Protein AF-A0A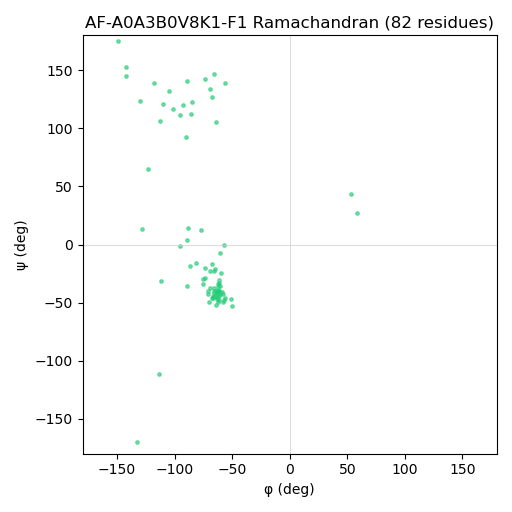3B0V8K1-F1 (afdb_monomer)

Structure (mmCIF, N/CA/C/O backbone):
data_AF-A0A3B0V8K1-F1
#
_entry.id   AF-A0A3B0V8K1-F1
#
loop_
_atom_site.group_PDB
_atom_site.id
_atom_site.type_symbol
_atom_site.label_atom_id
_atom_site.label_alt_id
_atom_site.label_comp_id
_atom_site.label_asym_id
_atom_site.label_entity_id
_atom_site.label_seq_id
_atom_site.pdbx_PDB_ins_code
_atom_site.Cartn_x
_atom_site.Cartn_y
_atom_site.Cartn_z
_atom_site.occupancy
_atom_site.B_iso_or_equiv
_atom_site.auth_seq_id
_atom_site.auth_comp_id
_atom_site.auth_asym_id
_atom_site.auth_atom_id
_atom_site.pdbx_PDB_model_num
ATOM 1 N N . MET A 1 1 ? 5.056 -1.664 6.346 1.00 83.44 1 MET A N 1
ATOM 2 C CA . MET A 1 1 ? 5.115 -0.835 7.575 1.00 83.44 1 MET A CA 1
ATOM 3 C C . MET A 1 1 ? 4.894 -1.643 8.859 1.00 83.44 1 MET A C 1
ATOM 5 O O . MET A 1 1 ? 5.811 -1.693 9.668 1.00 83.44 1 MET A O 1
ATOM 9 N N . PHE A 1 2 ? 3.757 -2.333 9.032 1.00 94.81 2 PHE A N 1
ATOM 10 C CA . PHE A 1 2 ? 3.455 -3.102 10.256 1.00 94.81 2 PHE A CA 1
ATOM 11 C C . PHE A 1 2 ? 4.582 -4.058 10.691 1.00 94.81 2 PHE A C 1
ATOM 13 O O . PHE A 1 2 ? 5.069 -3.963 11.813 1.00 94.81 2 PHE A O 1
ATOM 20 N N . CYS A 1 3 ? 5.058 -4.927 9.787 1.00 91.81 3 CYS A N 1
ATOM 21 C CA . CYS A 1 3 ? 6.108 -5.902 10.109 1.00 91.81 3 CYS A CA 1
ATOM 22 C C . CYS A 1 3 ? 7.425 -5.248 10.548 1.00 91.81 3 CYS A C 1
ATOM 24 O O . CYS A 1 3 ? 8.121 -5.799 11.391 1.00 91.81 3 CYS A O 1
ATOM 26 N N . ILE A 1 4 ? 7.758 -4.072 10.005 1.00 94.69 4 ILE A N 1
ATOM 27 C CA . ILE A 1 4 ? 8.988 -3.346 10.348 1.00 94.69 4 ILE A CA 1
ATOM 28 C C . ILE A 1 4 ? 8.879 -2.795 11.771 1.00 94.69 4 ILE A C 1
ATOM 30 O O . ILE A 1 4 ? 9.766 -3.038 12.585 1.00 94.69 4 ILE A O 1
ATOM 34 N N . ILE A 1 5 ? 7.773 -2.115 12.090 1.00 95.62 5 ILE A N 1
ATOM 35 C CA . ILE A 1 5 ? 7.554 -1.543 13.425 1.00 95.62 5 ILE A CA 1
ATOM 36 C C . ILE A 1 5 ? 7.478 -2.662 14.466 1.00 95.62 5 ILE A C 1
ATOM 38 O O . ILE A 1 5 ? 8.158 -2.590 15.483 1.00 95.62 5 ILE A O 1
ATOM 42 N N . ASN A 1 6 ? 6.742 -3.739 14.174 1.00 96.44 6 ASN A N 1
ATOM 43 C CA . ASN A 1 6 ? 6.629 -4.888 15.071 1.00 96.44 6 ASN A CA 1
ATOM 44 C C . ASN A 1 6 ? 7.977 -5.584 15.312 1.00 96.44 6 ASN A C 1
ATOM 46 O O . ASN A 1 6 ? 8.202 -6.104 16.398 1.00 96.44 6 ASN A O 1
ATOM 50 N N . ARG A 1 7 ? 8.865 -5.611 14.307 1.00 96.19 7 ARG A N 1
ATOM 51 C CA . ARG A 1 7 ? 10.188 -6.239 14.432 1.00 96.19 7 ARG A CA 1
ATOM 52 C C . ARG A 1 7 ? 11.171 -5.395 15.245 1.00 96.19 7 ARG A C 1
ATOM 54 O O . ARG A 1 7 ? 12.035 -5.967 15.893 1.00 96.19 7 ARG A O 1
ATOM 61 N N . ILE A 1 8 ? 11.091 -4.066 15.154 1.00 97.75 8 ILE A N 1
ATOM 62 C CA . ILE A 1 8 ? 12.034 -3.147 15.819 1.00 97.75 8 ILE A CA 1
ATOM 63 C C . ILE A 1 8 ? 11.560 -2.783 17.233 1.00 97.75 8 ILE A C 1
ATOM 65 O O . ILE A 1 8 ? 12.379 -2.629 18.132 1.00 97.75 8 ILE A O 1
ATOM 69 N N . TRP A 1 9 ? 10.248 -2.645 17.417 1.00 96.12 9 TRP A N 1
ATOM 70 C CA . TRP A 1 9 ? 9.613 -2.267 18.675 1.00 96.12 9 TRP A CA 1
ATOM 71 C C . TRP A 1 9 ? 8.786 -3.445 19.192 1.00 96.12 9 TRP A C 1
ATOM 73 O O . TRP A 1 9 ? 9.330 -4.477 19.573 1.00 96.12 9 TRP A O 1
ATOM 83 N N . ASN A 1 10 ? 7.463 -3.314 19.195 1.00 97.06 10 ASN A N 1
ATOM 84 C CA . ASN A 1 10 ? 6.542 -4.363 19.592 1.00 97.06 10 ASN A CA 1
ATOM 85 C C . ASN A 1 10 ? 5.221 -4.236 18.819 1.00 97.06 10 ASN A C 1
ATOM 87 O O . ASN A 1 10 ? 4.994 -3.296 18.047 1.00 97.06 10 ASN A O 1
ATOM 91 N N . ARG A 1 11 ? 4.337 -5.209 19.042 1.00 97.50 11 ARG A N 1
ATOM 92 C CA . ARG A 1 11 ? 3.038 -5.289 18.376 1.00 97.50 11 ARG A CA 1
ATOM 93 C C . ARG A 1 11 ? 2.125 -4.114 18.708 1.00 97.50 11 ARG A C 1
ATOM 95 O O . ARG A 1 11 ? 1.439 -3.637 17.812 1.00 97.50 11 ARG A O 1
ATOM 102 N N . GLU A 1 12 ? 2.105 -3.667 19.960 1.00 98.19 12 GLU A N 1
ATOM 103 C CA . GLU A 1 12 ? 1.239 -2.573 20.410 1.00 98.19 12 GLU A CA 1
ATOM 104 C C . GLU A 1 12 ? 1.583 -1.277 19.673 1.00 98.19 12 GLU A C 1
ATOM 106 O O . GLU A 1 12 ? 0.716 -0.680 19.037 1.00 98.19 12 GLU A O 1
ATOM 111 N N . THR A 1 13 ? 2.868 -0.917 19.627 1.00 97.62 13 THR A N 1
ATOM 112 C CA . THR A 1 13 ? 3.351 0.240 18.863 1.00 97.62 13 THR A CA 1
ATOM 113 C C . THR A 1 13 ? 3.010 0.121 17.376 1.00 97.62 13 THR A C 1
ATOM 115 O O . THR A 1 13 ? 2.606 1.105 16.758 1.00 97.62 13 THR A O 1
ATOM 118 N N . ALA A 1 14 ? 3.134 -1.075 16.790 1.00 97.56 14 ALA A N 1
ATOM 119 C CA . ALA A 1 14 ? 2.793 -1.298 15.387 1.00 97.56 14 ALA A CA 1
ATOM 120 C C . ALA A 1 14 ? 1.295 -1.117 15.110 1.00 97.56 14 ALA A C 1
ATOM 122 O O . ALA A 1 14 ? 0.941 -0.510 14.103 1.00 97.56 14 ALA A O 1
ATOM 123 N N . VAL A 1 15 ? 0.422 -1.618 15.987 1.00 97.75 15 VAL A N 1
ATOM 124 C CA . VAL A 1 15 ? -1.029 -1.437 15.855 1.00 97.75 15 VAL A CA 1
ATOM 125 C C . VAL A 1 15 ? -1.384 0.041 15.979 1.00 97.75 15 VAL A C 1
ATOM 127 O O . VAL A 1 15 ? -1.997 0.572 15.061 1.00 97.75 15 VAL A O 1
ATOM 130 N N . THR A 1 16 ? -0.935 0.721 17.037 1.00 98.06 16 THR A N 1
ATOM 131 C CA . THR A 1 16 ? -1.236 2.144 17.259 1.00 98.06 16 THR A CA 1
ATOM 132 C C . THR A 1 16 ? -0.791 3.005 16.080 1.00 98.06 16 THR A C 1
ATOM 134 O O . THR A 1 16 ? -1.584 3.781 15.556 1.00 98.06 16 THR A O 1
ATOM 137 N N . ALA A 1 17 ? 0.442 2.821 15.597 1.00 96.81 17 ALA A N 1
ATOM 138 C CA . ALA A 1 17 ? 0.963 3.605 14.480 1.00 96.81 17 ALA A CA 1
ATOM 139 C C . ALA A 1 17 ? 0.185 3.381 13.172 1.00 96.81 17 ALA A C 1
ATOM 141 O O . ALA A 1 17 ? -0.043 4.329 12.423 1.00 96.81 17 ALA A O 1
ATOM 142 N N . ILE A 1 18 ? -0.219 2.138 12.881 1.00 96.44 18 ILE A N 1
ATOM 143 C CA . ILE A 1 18 ? -1.002 1.842 11.676 1.00 96.44 18 ILE A CA 1
ATOM 144 C C . ILE A 1 18 ? -2.425 2.382 11.805 1.00 96.44 18 ILE A C 1
ATOM 146 O O . ILE A 1 18 ? -2.905 2.984 10.850 1.00 96.44 18 ILE A O 1
ATOM 150 N N . THR A 1 19 ? -3.074 2.237 12.962 1.00 96.94 19 THR A N 1
ATOM 151 C CA . THR A 1 19 ? -4.413 2.797 13.200 1.00 96.94 19 THR A CA 1
ATOM 152 C C . THR A 1 19 ? -4.417 4.310 13.001 1.00 96.94 19 THR A C 1
ATOM 154 O O . THR A 1 19 ? -5.206 4.805 12.207 1.00 96.94 19 THR A O 1
ATOM 157 N N . SER A 1 20 ? -3.467 5.033 13.604 1.00 96.62 20 SER A N 1
ATOM 158 C CA . SER A 1 20 ? -3.374 6.490 13.435 1.00 96.62 20 SER A CA 1
ATOM 159 C C . SER A 1 20 ? -3.140 6.922 11.985 1.00 96.62 20 SER A C 1
ATOM 161 O O . SER A 1 20 ? -3.576 7.994 11.581 1.00 96.62 20 SER A O 1
ATOM 163 N N . LEU A 1 21 ? -2.455 6.104 11.180 1.00 95.44 21 LEU A N 1
ATOM 164 C CA . LEU A 1 21 ? -2.294 6.385 9.754 1.00 95.44 21 LEU A CA 1
ATOM 165 C C . LEU A 1 21 ? -3.616 6.196 8.996 1.00 95.44 21 LEU A C 1
ATOM 167 O O . LEU A 1 21 ? -3.940 6.989 8.116 1.00 95.44 21 LEU A O 1
ATOM 171 N N . LEU A 1 22 ? -4.383 5.164 9.345 1.00 96.06 22 LEU A N 1
ATOM 172 C CA . LEU A 1 22 ? -5.677 4.872 8.728 1.00 96.06 22 LEU A CA 1
ATOM 173 C C . LEU A 1 22 ? -6.757 5.908 9.080 1.00 96.06 22 LEU A C 1
ATOM 175 O O . LEU A 1 22 ? -7.686 6.080 8.298 1.00 96.06 22 LEU A O 1
ATOM 179 N N . ASP A 1 23 ? -6.612 6.637 10.189 1.00 97.38 23 ASP A N 1
ATOM 180 C CA . ASP A 1 23 ? -7.508 7.751 10.543 1.00 97.38 23 ASP A CA 1
ATOM 181 C C . ASP A 1 23 ? -7.403 8.935 9.560 1.00 97.38 23 ASP A C 1
ATOM 183 O O . ASP A 1 23 ? -8.328 9.739 9.445 1.00 97.38 23 ASP A O 1
ATOM 187 N N . VAL A 1 24 ? -6.279 9.052 8.843 1.00 97.00 24 VAL A N 1
ATOM 188 C CA . VAL A 1 24 ? -5.990 10.167 7.922 1.00 97.00 24 VAL A CA 1
ATOM 189 C C . VAL A 1 24 ? -5.972 9.715 6.461 1.00 97.00 24 VAL A C 1
ATOM 191 O O . VAL A 1 24 ? -6.317 10.488 5.566 1.00 97.00 24 VAL A O 1
ATOM 194 N N . PHE A 1 25 ? -5.576 8.469 6.197 1.00 95.00 25 PHE A N 1
ATOM 195 C CA . PHE A 1 25 ? -5.370 7.954 4.846 1.00 95.00 25 PHE A CA 1
ATOM 196 C C . PHE A 1 25 ? -6.303 6.794 4.515 1.00 95.00 25 PHE A C 1
ATOM 198 O O . PHE A 1 25 ? -6.486 5.859 5.289 1.00 95.00 25 PHE A O 1
ATOM 205 N N . THR A 1 26 ? -6.818 6.803 3.286 1.00 94.69 26 THR A N 1
ATOM 206 C CA . THR A 1 26 ? -7.525 5.653 2.711 1.00 94.69 26 THR A CA 1
ATOM 207 C C . THR A 1 26 ? -6.541 4.731 1.995 1.00 94.69 26 THR A C 1
ATOM 209 O O . THR A 1 26 ? -5.628 5.188 1.308 1.00 94.69 26 THR A O 1
ATOM 212 N N . ILE A 1 27 ? -6.737 3.419 2.130 1.00 94.25 27 ILE A N 1
ATOM 213 C CA . ILE A 1 27 ? -5.893 2.413 1.482 1.00 94.25 27 ILE A CA 1
ATOM 214 C C . ILE A 1 27 ? -6.390 2.151 0.061 1.00 94.25 27 ILE A C 1
ATOM 216 O O . ILE A 1 27 ? -7.532 1.741 -0.140 1.00 94.25 27 ILE A O 1
ATOM 220 N N . ALA A 1 28 ? -5.511 2.341 -0.924 1.00 95.81 28 ALA A N 1
ATOM 221 C CA . ALA A 1 28 ? -5.776 1.923 -2.294 1.00 95.81 28 ALA A CA 1
ATOM 222 C C . ALA A 1 28 ? -5.815 0.382 -2.372 1.00 95.81 28 ALA A C 1
ATOM 224 O O . ALA A 1 28 ? -4.867 -0.272 -1.922 1.00 95.81 28 ALA A O 1
ATOM 225 N N . PRO A 1 29 ? -6.879 -0.225 -2.926 1.00 95.50 29 PRO A N 1
ATOM 226 C CA . PRO A 1 29 ? -6.979 -1.673 -3.015 1.00 95.50 29 PRO A CA 1
ATOM 227 C C . PRO A 1 29 ? -5.958 -2.227 -4.013 1.00 95.50 29 PRO A C 1
ATOM 229 O O . PRO A 1 29 ? -5.843 -1.752 -5.142 1.00 95.50 29 PRO A O 1
ATOM 232 N N . VAL A 1 30 ? -5.255 -3.285 -3.610 1.00 97.12 30 VAL A N 1
ATOM 233 C CA . VAL A 1 30 ? -4.356 -4.051 -4.479 1.00 97.12 30 VAL A CA 1
ATOM 234 C C . VAL A 1 30 ? -4.960 -5.437 -4.679 1.00 97.12 30 VAL A C 1
ATOM 236 O O . VAL A 1 30 ? -4.960 -6.262 -3.769 1.00 97.12 30 VAL A O 1
ATOM 239 N N . GLY A 1 31 ? -5.505 -5.676 -5.871 1.00 96.31 31 GLY A N 1
ATOM 240 C CA . GLY A 1 31 ? -6.130 -6.941 -6.266 1.00 96.31 31 GLY A CA 1
ATOM 241 C C . GLY A 1 31 ? -5.647 -7.425 -7.633 1.00 96.31 31 GLY A C 1
ATOM 242 O O . GLY A 1 31 ? -4.712 -6.859 -8.199 1.00 96.31 31 GLY A O 1
ATOM 243 N N . ASP A 1 32 ? -6.301 -8.452 -8.184 1.00 97.88 32 ASP A N 1
ATOM 244 C CA . ASP A 1 32 ? -5.898 -9.101 -9.446 1.00 97.88 32 ASP A CA 1
ATOM 245 C C . ASP A 1 32 ? -5.674 -8.094 -10.590 1.00 97.88 32 ASP A C 1
ATOM 247 O O . ASP A 1 32 ? -4.613 -8.103 -11.212 1.00 97.88 32 ASP A O 1
ATOM 251 N N . THR A 1 33 ? -6.599 -7.149 -10.788 1.00 96.12 33 THR A N 1
ATOM 252 C CA . THR A 1 33 ? -6.485 -6.097 -11.812 1.00 96.12 33 THR A CA 1
ATOM 253 C C . THR A 1 33 ? -5.204 -5.270 -11.673 1.00 96.12 33 THR A C 1
ATOM 255 O O . THR A 1 33 ? -4.508 -5.034 -12.662 1.00 96.12 33 THR A O 1
ATOM 258 N N . VAL A 1 34 ? -4.869 -4.848 -10.449 1.00 97.12 34 VAL A N 1
ATOM 259 C CA . VAL A 1 34 ? -3.674 -4.039 -10.158 1.00 97.12 34 VAL A CA 1
ATOM 260 C C . VAL A 1 34 ? -2.409 -4.856 -10.402 1.00 97.12 34 VAL A C 1
ATOM 262 O O . VAL A 1 34 ? -1.498 -4.388 -11.083 1.00 97.12 34 VAL A O 1
ATOM 265 N N . ILE A 1 35 ? -2.372 -6.096 -9.909 1.00 97.88 35 ILE A N 1
ATOM 266 C CA . ILE A 1 35 ? -1.215 -6.985 -10.061 1.00 97.88 35 ILE A CA 1
ATOM 267 C C . ILE A 1 35 ? -0.961 -7.311 -11.534 1.00 97.88 35 ILE A C 1
ATOM 269 O O . ILE A 1 35 ? 0.169 -7.179 -12.007 1.00 97.88 35 ILE A O 1
ATOM 273 N N . ARG A 1 36 ? -2.002 -7.676 -12.292 1.00 97.06 36 ARG A N 1
ATOM 274 C CA . ARG A 1 36 ? -1.871 -7.936 -13.733 1.00 97.06 36 ARG A CA 1
ATOM 275 C C . ARG A 1 36 ? -1.379 -6.704 -14.474 1.00 97.06 36 ARG A C 1
ATOM 277 O O . ARG A 1 36 ? -0.487 -6.829 -15.307 1.00 97.06 36 ARG A O 1
ATOM 284 N N . LYS A 1 37 ? -1.905 -5.518 -14.154 1.00 94.31 37 LYS A N 1
ATOM 285 C CA . LYS A 1 37 ? -1.448 -4.269 -14.770 1.00 94.31 37 LYS A CA 1
ATOM 286 C C . LYS A 1 37 ? 0.030 -4.002 -14.474 1.00 94.31 37 LYS A C 1
ATOM 288 O O . LYS A 1 37 ? 0.781 -3.756 -15.415 1.00 94.31 37 LYS A O 1
ATOM 293 N N . ALA A 1 38 ? 0.452 -4.125 -13.218 1.00 94.81 38 ALA A N 1
ATOM 294 C CA . ALA A 1 38 ? 1.845 -3.934 -12.814 1.00 94.81 38 ALA A CA 1
ATOM 295 C C . ALA A 1 38 ? 2.802 -4.888 -13.553 1.00 94.81 38 ALA A C 1
ATOM 297 O O . ALA A 1 38 ? 3.841 -4.459 -14.053 1.00 94.81 38 ALA A O 1
ATOM 298 N N . LEU A 1 39 ? 2.422 -6.164 -13.704 1.00 95.19 39 LEU A N 1
ATOM 299 C CA . LEU A 1 39 ? 3.219 -7.159 -14.433 1.00 95.19 39 LEU A CA 1
ATOM 300 C C . LEU A 1 39 ? 3.434 -6.787 -15.908 1.00 95.19 39 LEU A C 1
ATOM 302 O O . LEU A 1 39 ? 4.513 -7.032 -16.442 1.00 95.19 39 LEU A O 1
ATOM 306 N N . THR A 1 40 ? 2.447 -6.161 -16.564 1.00 94.06 40 THR A N 1
ATOM 307 C CA . THR A 1 40 ? 2.587 -5.747 -17.976 1.00 94.06 40 THR A CA 1
ATOM 308 C C . THR A 1 40 ? 3.613 -4.637 -18.197 1.00 94.06 40 THR A C 1
ATOM 310 O O . THR A 1 40 ? 4.036 -4.427 -19.330 1.00 94.06 40 THR A O 1
ATOM 313 N N . TRP A 1 41 ? 4.022 -3.922 -17.147 1.00 89.75 41 TRP A N 1
ATOM 314 C CA . TRP A 1 41 ? 4.950 -2.800 -17.270 1.00 89.75 41 TRP A CA 1
ATOM 315 C C . TRP A 1 41 ? 6.423 -3.201 -17.230 1.00 89.75 41 TRP A C 1
ATOM 317 O O . TRP A 1 41 ? 7.262 -2.417 -17.668 1.00 89.75 41 TRP A O 1
ATOM 327 N N . GLY A 1 42 ? 6.756 -4.396 -16.731 1.00 87.25 42 GLY A N 1
ATOM 328 C CA . GLY A 1 42 ? 8.135 -4.898 -16.727 1.00 87.25 4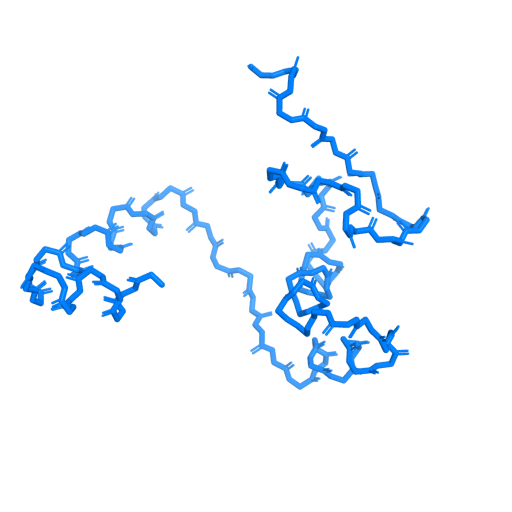2 GLY A CA 1
ATOM 329 C C . GLY A 1 42 ? 9.134 -4.007 -15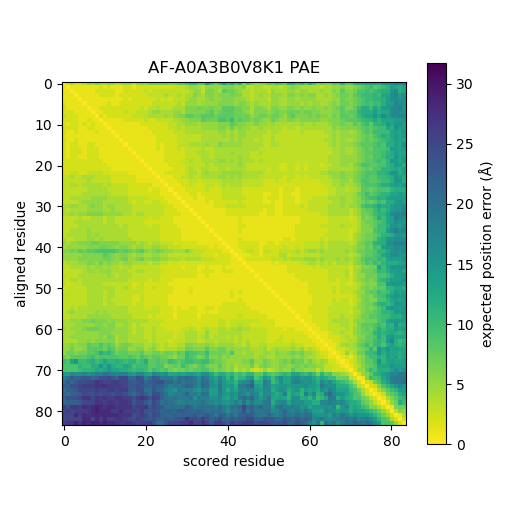.976 1.00 87.25 42 GLY A C 1
ATOM 330 O O . GLY A 1 42 ? 10.313 -3.978 -16.330 1.00 87.25 42 GLY A O 1
ATOM 331 N N . TRP A 1 43 ? 8.684 -3.239 -14.977 1.00 89.50 43 TRP A N 1
ATOM 332 C CA . TRP A 1 43 ? 9.581 -2.401 -14.179 1.00 89.50 43 TRP A CA 1
ATOM 333 C C . TRP A 1 43 ? 10.533 -3.271 -13.362 1.00 89.50 43 TRP A C 1
ATOM 335 O O . TRP A 1 43 ? 10.180 -4.359 -12.910 1.00 89.50 43 TRP A O 1
ATOM 345 N N .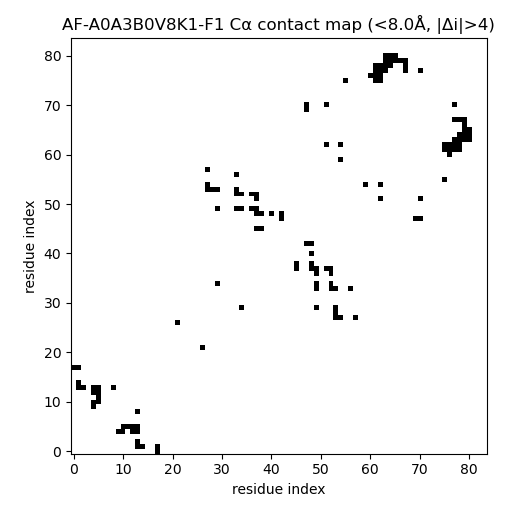 LYS A 1 44 ? 11.756 -2.766 -13.165 1.00 88.50 44 LYS A N 1
ATOM 346 C CA . LYS A 1 44 ? 12.774 -3.453 -12.364 1.00 88.50 44 LYS A CA 1
ATOM 347 C C . LYS A 1 44 ? 12.334 -3.595 -10.906 1.00 88.50 44 LYS A C 1
ATOM 349 O O . LYS A 1 44 ? 12.580 -4.638 -10.309 1.00 88.50 44 LYS A O 1
ATOM 354 N N . ASP A 1 45 ? 11.718 -2.548 -10.359 1.00 89.50 45 ASP A N 1
ATOM 355 C CA . ASP A 1 45 ? 11.104 -2.584 -9.038 1.00 89.50 45 ASP A CA 1
ATOM 356 C C . ASP A 1 45 ? 9.608 -2.883 -9.179 1.00 89.50 45 ASP A C 1
ATOM 358 O O . ASP A 1 45 ? 8.835 -2.099 -9.738 1.00 89.50 45 ASP A O 1
ATOM 362 N N . PHE A 1 46 ? 9.215 -4.069 -8.725 1.00 91.25 46 PHE A N 1
ATOM 363 C CA . PHE A 1 46 ? 7.830 -4.506 -8.809 1.00 91.25 46 PHE A CA 1
ATOM 364 C C . PHE A 1 46 ? 6.938 -3.786 -7.793 1.00 91.25 46 PHE A C 1
ATOM 366 O O . PHE A 1 46 ? 5.753 -3.598 -8.068 1.00 91.25 46 PHE A O 1
ATOM 373 N N . GLU A 1 47 ? 7.477 -3.355 -6.648 1.00 91.56 47 GLU A N 1
ATOM 374 C CA . GLU A 1 47 ? 6.694 -2.612 -5.657 1.00 91.56 47 GLU A CA 1
ATOM 375 C C . GLU A 1 47 ? 6.258 -1.261 -6.234 1.00 91.56 47 GLU A C 1
ATOM 377 O O . GLU A 1 47 ? 5.072 -0.930 -6.171 1.00 91.56 47 GLU A O 1
ATOM 382 N N . ASP A 1 48 ? 7.171 -0.550 -6.901 1.00 90.62 48 ASP A N 1
ATOM 383 C CA . ASP A 1 48 ? 6.862 0.713 -7.580 1.00 90.62 48 ASP A CA 1
ATOM 384 C C . ASP A 1 48 ? 5.810 0.519 -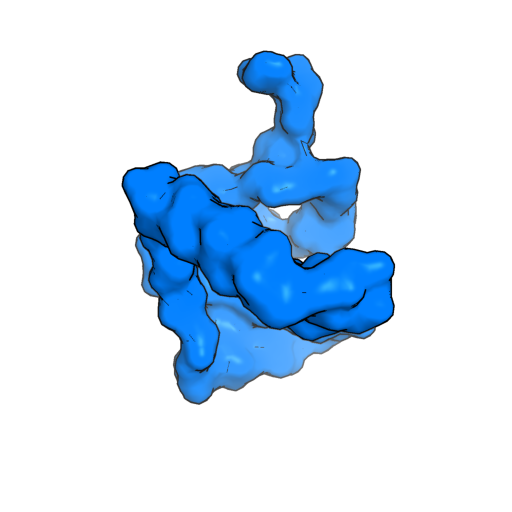8.685 1.00 90.62 48 ASP A C 1
ATOM 386 O O . ASP A 1 48 ? 4.875 1.315 -8.815 1.00 90.62 48 ASP A O 1
ATOM 390 N N . ALA A 1 49 ? 5.901 -0.578 -9.449 1.00 92.69 49 ALA A N 1
ATOM 391 C CA . ALA A 1 49 ? 4.897 -0.909 -10.459 1.00 92.69 49 ALA A CA 1
ATOM 392 C C . ALA A 1 49 ? 3.517 -1.169 -9.841 1.00 92.69 49 ALA A C 1
ATOM 394 O O . ALA A 1 49 ? 2.508 -0.712 -10.378 1.00 92.69 49 ALA A O 1
ATOM 395 N N . VAL A 1 50 ? 3.448 -1.880 -8.712 1.00 94.69 50 VAL A N 1
ATOM 396 C CA . VAL A 1 50 ? 2.185 -2.138 -8.004 1.00 94.69 50 VAL A CA 1
ATOM 397 C C . VAL A 1 50 ? 1.606 -0.847 -7.431 1.00 94.69 50 VAL A C 1
ATOM 399 O O . VAL A 1 50 ? 0.410 -0.603 -7.593 1.00 94.69 50 VAL A O 1
ATOM 402 N N . GLN A 1 51 ? 2.428 0.003 -6.815 1.00 92.94 51 GLN A N 1
ATOM 403 C CA . GLN A 1 51 ? 1.996 1.296 -6.278 1.00 92.94 51 GLN A CA 1
ATOM 404 C C . GLN A 1 51 ? 1.448 2.207 -7.383 1.00 92.94 51 GLN A C 1
ATOM 406 O O . GLN A 1 51 ? 0.370 2.786 -7.229 1.00 92.94 51 GLN A O 1
ATOM 411 N N . MET A 1 52 ? 2.132 2.276 -8.529 1.00 92.31 52 MET A N 1
ATOM 412 C CA . MET A 1 52 ? 1.663 3.064 -9.666 1.00 92.31 52 MET A CA 1
ATOM 413 C C . MET A 1 52 ? 0.405 2.451 -10.309 1.00 92.31 52 MET A C 1
ATOM 415 O O . MET A 1 52 ? -0.530 3.162 -10.674 1.00 92.31 52 MET A O 1
ATOM 419 N N . ALA A 1 53 ? 0.304 1.125 -10.393 1.00 93.94 53 ALA A N 1
ATOM 420 C CA . ALA A 1 53 ? -0.899 0.475 -10.906 1.00 93.94 53 ALA A CA 1
ATOM 421 C C . ALA A 1 53 ? -2.102 0.705 -9.977 1.00 93.94 53 ALA A C 1
ATOM 423 O O . ALA A 1 53 ? -3.209 0.934 -10.463 1.00 93.94 53 ALA A O 1
ATOM 424 N N . ALA A 1 54 ? -1.891 0.702 -8.658 1.00 95.56 54 ALA A N 1
ATOM 425 C CA . ALA A 1 54 ? -2.925 0.993 -7.670 1.00 95.56 54 ALA A CA 1
ATOM 426 C C . ALA A 1 54 ? -3.389 2.454 -7.752 1.00 95.56 54 ALA A C 1
ATOM 428 O O . ALA A 1 54 ? -4.590 2.712 -7.803 1.00 95.56 54 ALA A O 1
ATOM 429 N N . ALA A 1 55 ? -2.453 3.403 -7.839 1.00 93.50 55 ALA A N 1
ATOM 430 C CA . ALA A 1 55 ? -2.770 4.821 -8.004 1.00 93.50 55 ALA A CA 1
ATOM 431 C C . ALA A 1 55 ? -3.527 5.097 -9.316 1.00 93.50 55 ALA A C 1
ATOM 433 O O . ALA A 1 55 ? -4.511 5.837 -9.310 1.00 93.50 55 ALA A O 1
ATOM 434 N N . ALA A 1 56 ? -3.150 4.440 -10.418 1.00 91.88 56 ALA A N 1
ATOM 435 C CA . ALA A 1 56 ? -3.906 4.509 -11.666 1.00 91.88 56 ALA A CA 1
ATOM 436 C C . ALA A 1 56 ? -5.302 3.877 -11.543 1.00 91.88 56 ALA A C 1
ATOM 438 O O . ALA A 1 56 ? -6.269 4.430 -12.060 1.00 91.88 56 ALA A O 1
ATOM 439 N N . HIS A 1 57 ? -5.431 2.752 -10.833 1.00 94.44 57 HIS A N 1
ATOM 440 C CA . HIS A 1 57 ? -6.709 2.062 -10.642 1.00 94.44 57 HIS A CA 1
ATOM 441 C C . HIS A 1 57 ? -7.743 2.913 -9.893 1.00 94.44 57 HIS A C 1
ATOM 443 O O . HIS A 1 57 ? -8.925 2.869 -10.230 1.00 94.44 57 HIS A O 1
ATOM 449 N N . ILE A 1 58 ? -7.302 3.715 -8.919 1.00 94.31 58 ILE A N 1
ATOM 450 C CA . ILE A 1 58 ? -8.175 4.637 -8.178 1.00 94.31 58 ILE A CA 1
ATOM 451 C C . ILE A 1 58 ? -8.288 6.026 -8.825 1.00 94.31 58 ILE A C 1
ATOM 453 O O . ILE A 1 58 ? -8.935 6.900 -8.257 1.00 94.31 58 ILE A O 1
ATOM 457 N N . ASN A 1 59 ? -7.671 6.242 -9.993 1.00 91.50 59 ASN A N 1
ATOM 458 C CA . ASN A 1 59 ? -7.577 7.545 -10.662 1.00 91.50 59 ASN A CA 1
ATOM 459 C C . ASN A 1 59 ? -7.004 8.651 -9.756 1.00 91.50 59 ASN A C 1
ATOM 461 O O . ASN A 1 59 ? -7.524 9.767 -9.719 1.00 91.50 59 ASN A O 1
ATOM 465 N N . ALA A 1 60 ? -5.943 8.346 -9.003 1.00 91.38 60 ALA A N 1
ATOM 466 C CA . ALA A 1 60 ? -5.271 9.337 -8.170 1.00 91.38 60 ALA A CA 1
ATOM 467 C C . ALA A 1 60 ? -4.807 10.530 -9.023 1.00 91.38 60 ALA A C 1
ATOM 469 O O . ALA A 1 60 ? -4.292 10.354 -10.121 1.00 91.38 60 ALA A O 1
ATOM 470 N N . ASN A 1 61 ? -4.955 11.756 -8.522 1.00 88.50 61 ASN A N 1
ATOM 471 C CA . ASN A 1 61 ? -4.494 12.934 -9.265 1.00 88.50 61 ASN A CA 1
ATOM 472 C C . ASN A 1 61 ? -2.969 13.089 -9.223 1.00 88.50 61 ASN A C 1
ATOM 474 O O . ASN A 1 61 ? -2.376 13.627 -10.155 1.00 88.50 61 ASN A O 1
ATOM 478 N N . TYR A 1 62 ? -2.348 12.623 -8.137 1.00 86.00 62 TYR A N 1
ATOM 479 C CA . TYR A 1 62 ? -0.937 12.835 -7.856 1.00 86.00 62 TYR A CA 1
ATOM 480 C C . TYR A 1 62 ? -0.311 11.602 -7.218 1.00 86.00 62 TYR A C 1
ATOM 482 O O . TYR A 1 62 ? -0.929 10.927 -6.393 1.00 86.00 62 TYR A O 1
ATOM 490 N N . LEU A 1 63 ? 0.952 11.365 -7.564 1.00 85.44 63 LEU A N 1
ATOM 491 C CA . LEU A 1 63 ? 1.822 10.421 -6.879 1.00 85.44 63 LEU A CA 1
ATOM 492 C C . LEU A 1 63 ? 2.905 11.198 -6.126 1.00 85.44 63 LEU A C 1
ATOM 494 O O . LEU A 1 63 ? 3.683 11.932 -6.738 1.00 85.44 63 LEU A O 1
ATOM 498 N N . ILE A 1 64 ? 2.964 11.015 -4.807 1.00 85.75 64 ILE A N 1
ATOM 499 C CA . ILE A 1 64 ? 3.996 11.605 -3.949 1.00 85.75 64 ILE A CA 1
ATOM 500 C C . ILE A 1 64 ? 5.025 10.520 -3.639 1.00 85.75 64 ILE A C 1
ATOM 502 O O . ILE A 1 64 ? 4.711 9.528 -2.986 1.00 85.75 64 ILE A O 1
ATOM 506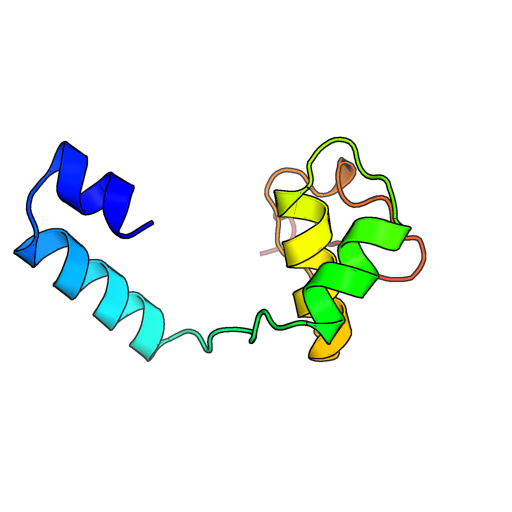 N N . SER A 1 65 ? 6.263 10.717 -4.088 1.00 84.56 65 SER A N 1
ATOM 507 C CA . SER A 1 65 ? 7.380 9.814 -3.804 1.00 84.56 65 SER A CA 1
ATOM 508 C C . SER A 1 65 ? 8.667 10.600 -3.576 1.00 84.56 65 SER A C 1
ATOM 510 O O . SER A 1 65 ? 8.850 11.694 -4.110 1.00 84.56 65 SER A O 1
ATOM 512 N N . ARG A 1 66 ? 9.586 10.023 -2.796 1.00 80.31 66 ARG A N 1
ATOM 513 C CA . ARG A 1 66 ? 10.949 10.555 -2.638 1.00 80.31 66 ARG A CA 1
ATOM 514 C C . ARG A 1 66 ? 11.816 10.313 -3.877 1.00 80.31 66 ARG A C 1
ATOM 516 O O . ARG A 1 66 ? 12.784 11.039 -4.078 1.00 80.31 66 ARG A O 1
ATOM 523 N N . ASN A 1 67 ? 11.440 9.351 -4.724 1.00 80.31 67 ASN A N 1
ATOM 524 C CA . ASN A 1 67 ? 12.138 9.030 -5.966 1.00 80.31 67 ASN A CA 1
ATOM 525 C C . ASN A 1 67 ? 11.195 9.137 -7.180 1.00 80.31 67 ASN A C 1
ATOM 527 O O . ASN A 1 67 ? 10.931 8.144 -7.853 1.00 80.31 67 ASN A O 1
ATOM 531 N N . PRO A 1 68 ? 10.687 10.334 -7.521 1.00 76.19 68 PRO A N 1
ATOM 532 C CA . PRO A 1 68 ? 9.734 10.488 -8.626 1.00 76.19 68 PRO A CA 1
ATOM 533 C C . PRO A 1 68 ? 10.301 10.027 -9.982 1.00 76.19 68 PRO A C 1
ATOM 535 O O . PRO A 1 68 ? 9.552 9.613 -10.854 1.00 76.19 68 PRO A O 1
ATOM 538 N N . ARG A 1 69 ? 11.633 10.037 -10.142 1.00 75.88 69 ARG A N 1
ATOM 539 C CA . ARG A 1 69 ? 12.344 9.598 -11.357 1.00 75.88 69 ARG A CA 1
ATOM 540 C C . ARG A 1 69 ? 12.190 8.107 -11.665 1.00 75.88 69 ARG A C 1
ATOM 542 O O . ARG A 1 69 ? 12.400 7.707 -12.809 1.00 75.88 69 ARG A O 1
ATOM 549 N N . ASP A 1 70 ? 11.844 7.306 -10.661 1.00 75.06 70 ASP A N 1
ATOM 550 C CA . ASP A 1 70 ? 11.687 5.861 -10.817 1.00 75.06 70 ASP A CA 1
ATOM 551 C C . ASP A 1 70 ? 10.309 5.509 -11.416 1.00 75.06 70 ASP A C 1
ATOM 553 O O . ASP A 1 70 ? 10.141 4.446 -12.013 1.00 75.06 70 ASP A O 1
ATOM 557 N N . PHE A 1 71 ? 9.361 6.455 -11.395 1.00 74.06 71 PHE A N 1
ATOM 558 C CA . PHE A 1 71 ? 8.026 6.310 -11.967 1.00 74.06 71 PHE A CA 1
ATOM 559 C C . PHE A 1 71 ? 8.014 6.772 -13.428 1.00 74.06 71 PHE A C 1
ATOM 561 O 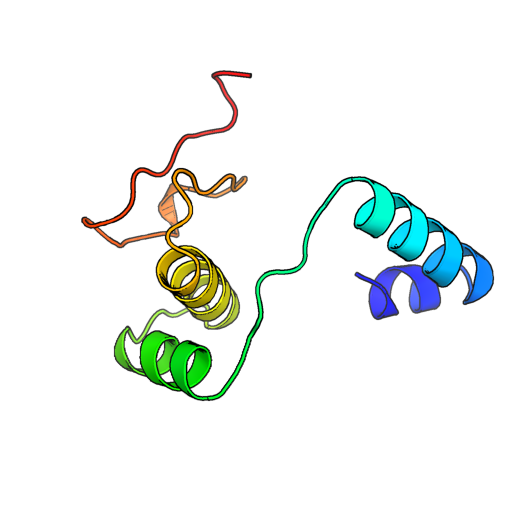O . PHE A 1 71 ? 7.840 7.945 -13.741 1.00 74.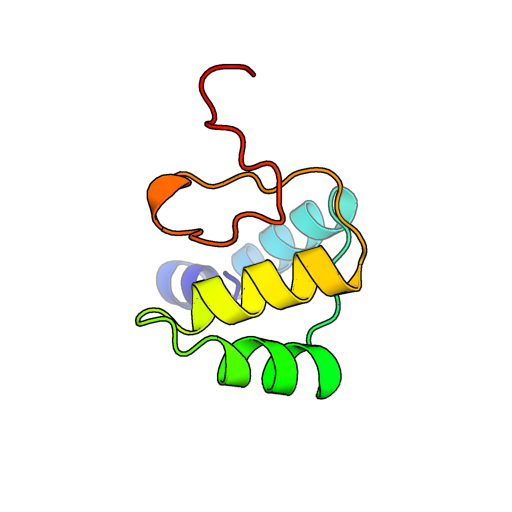06 71 PHE A O 1
ATOM 568 N N . LYS A 1 72 ? 8.231 5.827 -14.348 1.00 66.00 72 LYS A N 1
ATOM 569 C CA . LYS A 1 72 ? 8.490 6.097 -15.778 1.00 66.00 72 LYS A CA 1
ATOM 570 C C . LYS A 1 72 ? 7.245 6.202 -16.664 1.00 66.00 72 LYS A C 1
ATOM 572 O O . LYS A 1 72 ? 7.346 6.105 -17.884 1.00 66.00 72 LYS A O 1
ATOM 577 N N . THR A 1 73 ? 6.058 6.335 -16.089 1.00 58.88 73 THR A N 1
ATOM 578 C CA . THR A 1 73 ? 4.814 6.385 -16.867 1.00 58.88 73 THR A CA 1
ATOM 579 C C . THR A 1 73 ? 4.520 7.804 -17.339 1.00 58.88 73 THR A C 1
ATOM 581 O O . THR A 1 73 ? 4.132 8.649 -16.542 1.00 58.88 73 THR A O 1
ATOM 584 N N . GLU A 1 74 ? 4.590 8.034 -18.654 1.00 53.50 74 GLU A N 1
ATOM 585 C CA . GLU A 1 74 ? 4.216 9.310 -19.299 1.00 53.50 74 GLU A CA 1
ATOM 586 C C . GLU A 1 74 ? 2.738 9.706 -19.094 1.00 53.50 74 GLU A C 1
ATOM 588 O O . GLU A 1 74 ? 2.318 10.802 -19.446 1.00 53.50 74 GLU A O 1
ATOM 593 N N . SER A 1 75 ? 1.933 8.814 -18.509 1.00 51.44 75 SER A N 1
ATOM 594 C CA . SER A 1 75 ? 0.497 8.993 -18.277 1.00 51.44 75 SER A CA 1
ATOM 595 C C . SER A 1 75 ? 0.137 9.516 -16.881 1.00 51.44 75 SER A C 1
ATOM 597 O O . SER A 1 75 ? -1.051 9.673 -16.609 1.00 51.44 75 SER A O 1
ATOM 599 N N . PHE A 1 76 ? 1.108 9.751 -15.987 1.00 51.41 76 PHE A N 1
ATOM 600 C CA . PHE A 1 76 ? 0.830 10.198 -14.616 1.00 51.41 76 PHE A CA 1
ATOM 601 C C . PHE A 1 76 ? 1.675 11.416 -14.220 1.00 51.41 76 PHE A C 1
ATOM 603 O O . PHE A 1 76 ? 2.903 11.334 -14.243 1.00 51.41 76 PHE A O 1
ATOM 610 N N . PRO A 1 77 ? 1.058 12.536 -13.804 1.00 48.16 77 PRO A N 1
ATOM 611 C CA . PRO A 1 77 ? 1.790 13.666 -13.244 1.00 48.16 77 PRO A CA 1
ATOM 612 C C . PRO A 1 77 ? 2.488 13.269 -11.927 1.00 48.16 77 PRO A C 1
ATOM 614 O O . PRO A 1 77 ? 1.846 13.121 -10.885 1.00 48.16 77 PRO A O 1
ATOM 617 N N . SER A 1 78 ? 3.811 13.087 -11.952 1.00 48.75 78 SER A N 1
ATOM 618 C CA . SER A 1 78 ? 4.623 12.881 -10.744 1.00 48.75 78 SER A CA 1
ATOM 619 C C . SER A 1 78 ? 5.158 14.225 -10.244 1.00 48.75 78 SER A C 1
ATOM 621 O O . SER A 1 78 ? 5.912 14.886 -10.962 1.00 48.75 78 SER A O 1
ATOM 623 N N . TYR A 1 79 ? 4.817 14.628 -9.018 1.00 49.06 79 TYR A N 1
ATOM 624 C CA . TYR A 1 79 ? 5.359 15.847 -8.410 1.00 49.06 79 TYR A CA 1
ATOM 625 C C . TYR A 1 79 ? 6.415 15.491 -7.359 1.00 49.06 79 TYR A C 1
ATOM 627 O O . TYR A 1 79 ? 6.215 14.630 -6.505 1.00 49.06 79 TYR A O 1
ATOM 635 N N . SER A 1 80 ? 7.561 16.167 -7.437 1.00 43.62 80 SER A N 1
ATOM 636 C CA . SER A 1 80 ? 8.626 16.120 -6.430 1.00 43.62 80 SER A CA 1
ATOM 637 C C . SER A 1 80 ? 8.210 16.906 -5.182 1.00 43.62 80 SER A C 1
ATOM 639 O O . SER A 1 80 ? 7.625 17.981 -5.311 1.00 43.62 80 SER A O 1
ATOM 641 N N . GLN A 1 81 ? 8.567 16.411 -3.990 1.00 46.12 81 GLN A N 1
ATOM 642 C CA . GLN A 1 81 ? 8.267 17.000 -2.669 1.00 46.12 81 GLN A CA 1
ATOM 643 C C . GLN A 1 81 ? 8.765 18.446 -2.445 1.00 46.12 81 GLN A C 1
ATOM 645 O O . GLN A 1 81 ? 8.507 19.009 -1.394 1.00 46.12 81 GLN A O 1
ATOM 650 N N . SER A 1 82 ? 9.436 19.088 -3.403 1.00 45.66 82 SER A N 1
ATOM 651 C CA . SER A 1 82 ? 9.930 20.469 -3.281 1.00 45.66 82 SER A CA 1
ATOM 652 C C . SER A 1 82 ? 8.861 21.565 -3.450 1.00 45.66 82 SER A C 1
ATOM 654 O O . SER A 1 82 ? 9.221 22.723 -3.637 1.00 45.66 82 SER A O 1
ATOM 656 N N . HIS A 1 83 ? 7.570 21.221 -3.439 1.00 41.81 83 HIS A N 1
ATOM 657 C CA . HIS A 1 83 ? 6.459 22.170 -3.618 1.00 41.81 83 HIS A CA 1
ATOM 658 C C . HIS A 1 83 ? 5.382 22.086 -2.520 1.00 41.81 83 HIS A C 1
ATOM 660 O O . HIS A 1 83 ? 4.304 22.649 -2.698 1.00 41.81 83 HIS A O 1
ATOM 666 N N . PHE A 1 84 ? 5.671 21.406 -1.406 1.00 41.88 84 PHE A N 1
ATOM 667 C CA . PHE A 1 84 ? 4.867 21.451 -0.182 1.00 41.88 84 PHE A CA 1
ATOM 668 C C . PHE A 1 84 ? 5.714 21.948 0.986 1.00 41.88 84 PHE A C 1
ATOM 670 O O . PHE A 1 84 ? 6.903 21.560 1.045 1.00 41.88 84 PHE A O 1
#

pLDDT: mean 85.86, std 16.6, range [41.81, 98.19]

Sequence (84 aa):
MFCIINRIWNRETAVTAITSLLDVFTIAPVGDTVIRKALTWGWKDFEDAVQMAAAAHINANYLISRNPRDFKTESFPSYSQSHF

Mean predicted aligned error: 6.46 Å

Secondary structure (DSSP, 8-state):
-HHHHHHHS-HHHHHHHHHHHHTT-PPPP--HHHHHHHHHT--S-HHHHHHHHHHHHTT-S-EE-S-GGG---TTS-EE-GGG-

Organism: NCBI:txid652676

Foldseek 3Di:
DLVVCCVVPNNVRSVVVVVVVVVPDDDQDQDPQLLVQLVVVPQPDSVLSSVVSSCVVVVPQEDEDCCLVSNPDPPHDYDYPPPD

Solvent-accessible surface area (backbone atoms only — not comparable to full-atom values): 5197 Å² total; per-residue (Å²): 107,54,71,59,41,32,70,77,67,38,62,67,61,20,50,54,55,51,51,62,46,53,77,78,45,84,81,73,72,81,49,72,71,26,52,56,52,21,62,74,65,70,54,91,54,60,67,61,31,36,52,51,28,24,39,58,71,72,63,55,83,68,50,84,42,97,59,47,84,75,64,80,54,95,87,56,65,64,50,62,72,90,79,113

InterPro domains:
  IPR002716 PIN domain [PF13470] (12-67)
  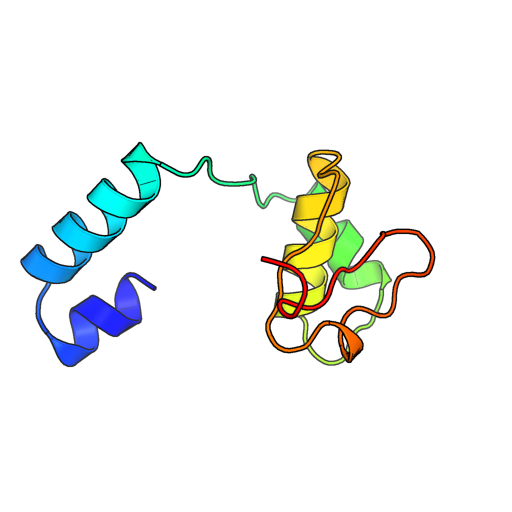IPR029060 PIN-like domain superfamily [SSF88723] (11-72)

Radius of gyration: 14.83 Å; Cα contacts (8 Å, |Δi|>4): 70; chains: 1; bounding box: 21×31×40 Å